Protein AF-C1IZ26-F1 (afdb_monomer_lite)

Radius of gyration: 13.91 Å; chains: 1; bounding box: 34×20×29 Å

Organism: NCBI:txid176858

Foldseek 3Di:
DVVVVVVLVVLCVPPDCVPNVVNVVVVVQCCCCVPVVNPDDDDDDPDPVCPCVVVVVVD

Sequence (59 aa):
FLMGAAYIDQHFFTAPYEENIPVLLGLLSVWNVSFLGHPARAILPYSQALEKFAPHIQQ

Secondary structure (DSSP, 8-state):
-HHHHHHHHHHHHHS-TTT-HHHHHHHHHHIIIIIS---------SSGGGTTHHHHHH-

Structure (mmCIF, N/CA/C/O backbone):
data_AF-C1IZ26-F1
#
_entry.id   AF-C1IZ26-F1
#
loop_
_atom_site.group_PDB
_atom_site.id
_atom_site.type_symbol
_atom_site.label_atom_id
_atom_site.label_alt_id
_atom_site.label_comp_id
_atom_site.label_asym_id
_atom_site.label_entity_id
_atom_site.label_seq_id
_atom_site.pdbx_PDB_ins_code
_atom_site.Cartn_x
_atom_site.Cartn_y
_atom_site.Cartn_z
_atom_site.occupancy
_atom_site.B_iso_or_equiv
_atom_site.auth_seq_id
_atom_site.auth_comp_id
_atom_site.auth_asym_id
_atom_site.auth_atom_id
_atom_site.pdbx_PDB_model_num
ATOM 1 N N . PHE A 1 1 ? 15.566 1.813 -6.913 1.00 78.00 1 PHE A N 1
ATOM 2 C CA . PHE A 1 1 ? 14.403 2.426 -6.239 1.00 78.00 1 PHE A CA 1
ATOM 3 C C . PHE A 1 1 ? 13.557 3.238 -7.219 1.00 78.00 1 PHE A C 1
ATOM 5 O O . PHE A 1 1 ? 12.476 2.777 -7.545 1.00 78.00 1 PHE A O 1
ATOM 12 N N . LEU A 1 2 ? 14.060 4.347 -7.782 1.00 89.75 2 LEU A N 1
ATOM 13 C CA . LEU A 1 2 ? 13.285 5.232 -8.677 1.00 89.75 2 LEU A CA 1
ATOM 14 C C . LEU A 1 2 ? 12.713 4.551 -9.933 1.00 89.75 2 LEU A C 1
ATOM 16 O O . LEU A 1 2 ? 11.552 4.758 -10.246 1.00 89.75 2 LEU A O 1
ATOM 20 N N . MET A 1 3 ? 13.477 3.684 -10.608 1.00 91.69 3 MET A N 1
ATOM 21 C CA . MET A 1 3 ? 12.937 2.906 -11.738 1.00 91.69 3 MET A CA 1
ATOM 22 C C . MET A 1 3 ? 11.799 1.960 -11.326 1.00 91.69 3 MET A C 1
ATOM 24 O O . MET A 1 3 ? 10.876 1.743 -12.098 1.00 91.69 3 MET A O 1
ATOM 28 N N . GLY A 1 4 ? 11.845 1.419 -10.104 1.00 89.06 4 GLY A N 1
ATOM 29 C CA . GLY A 1 4 ? 10.766 0.581 -9.578 1.00 89.06 4 GLY A CA 1
ATOM 30 C C . GLY A 1 4 ? 9.507 1.395 -9.277 1.00 89.06 4 GLY A C 1
ATOM 31 O O . GLY A 1 4 ? 8.413 0.947 -9.593 1.00 89.06 4 GLY A O 1
ATOM 32 N N . ALA A 1 5 ? 9.668 2.606 -8.734 1.00 89.56 5 ALA A N 1
ATOM 33 C CA . ALA A 1 5 ? 8.558 3.540 -8.551 1.00 89.56 5 ALA A CA 1
ATOM 34 C C . ALA A 1 5 ? 7.937 3.931 -9.903 1.00 89.56 5 ALA A C 1
ATOM 36 O O . ALA A 1 5 ? 6.741 3.754 -10.088 1.00 89.56 5 ALA A O 1
ATOM 37 N N . ALA A 1 6 ? 8.763 4.310 -10.884 1.00 91.62 6 ALA A N 1
ATOM 38 C CA . ALA A 1 6 ? 8.298 4.665 -12.225 1.00 91.62 6 ALA A CA 1
ATOM 39 C C . ALA A 1 6 ? 7.557 3.514 -12.935 1.00 91.62 6 ALA A C 1
ATOM 41 O O . ALA A 1 6 ? 6.603 3.756 -13.668 1.00 91.62 6 ALA A O 1
ATOM 42 N N . TYR A 1 7 ? 7.963 2.260 -12.705 1.00 93.31 7 TYR A N 1
ATOM 43 C CA . TYR A 1 7 ? 7.251 1.094 -13.231 1.00 93.31 7 TYR A CA 1
ATOM 44 C C . TYR A 1 7 ? 5.843 0.958 -12.633 1.00 9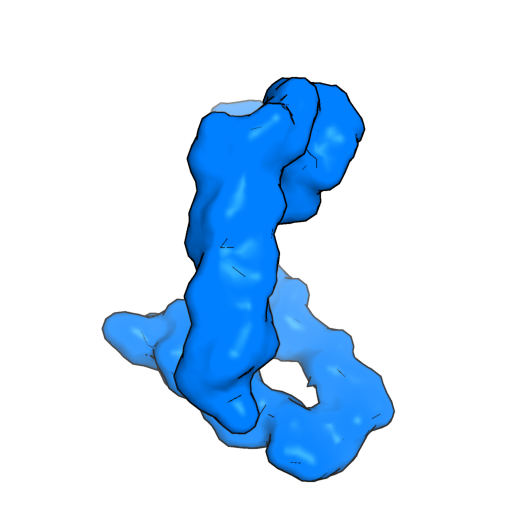3.31 7 TYR A C 1
ATOM 46 O O . TYR A 1 7 ? 4.886 0.706 -13.362 1.00 93.31 7 TYR A O 1
ATOM 54 N N . ILE A 1 8 ? 5.702 1.155 -11.317 1.00 90.25 8 ILE A N 1
ATOM 55 C CA . ILE A 1 8 ? 4.394 1.138 -10.645 1.00 90.25 8 ILE A CA 1
ATOM 56 C C . ILE A 1 8 ? 3.532 2.324 -11.087 1.00 90.25 8 ILE A C 1
ATOM 58 O O . ILE A 1 8 ? 2.336 2.141 -11.307 1.00 90.25 8 ILE A O 1
ATOM 62 N N . ASP A 1 9 ? 4.128 3.501 -11.286 1.00 92.06 9 ASP A N 1
ATOM 63 C CA . ASP A 1 9 ? 3.422 4.671 -11.814 1.00 92.06 9 ASP A CA 1
ATOM 64 C C . ASP A 1 9 ? 2.887 4.388 -13.222 1.00 92.06 9 ASP A C 1
ATOM 66 O O . ASP A 1 9 ? 1.712 4.613 -13.502 1.00 92.06 9 ASP A O 1
ATOM 70 N N . GLN A 1 10 ? 3.713 3.823 -14.106 1.00 92.62 10 GLN A N 1
ATOM 71 C CA . GLN A 1 10 ? 3.269 3.445 -15.445 1.00 92.62 10 GLN A CA 1
ATOM 72 C C . GLN A 1 10 ? 2.159 2.390 -15.390 1.00 92.62 10 GLN A C 1
ATOM 74 O O . GLN A 1 10 ? 1.143 2.559 -16.062 1.00 92.62 10 GLN A O 1
ATOM 79 N N . HIS A 1 11 ? 2.304 1.357 -14.550 1.00 92.12 11 HIS A N 1
ATOM 80 C CA . HIS A 1 11 ? 1.262 0.346 -14.330 1.00 92.12 11 HIS A CA 1
ATOM 81 C C . HIS A 1 11 ? -0.060 0.985 -13.906 1.00 92.12 11 HIS A C 1
ATOM 83 O O . HIS A 1 11 ? -1.111 0.634 -14.435 1.00 92.12 11 HIS A O 1
ATOM 89 N N . PHE A 1 12 ? -0.014 1.966 -13.004 1.00 91.62 12 PHE A N 1
ATOM 90 C CA . PHE A 1 12 ? -1.201 2.686 -12.560 1.00 91.62 12 PHE A CA 1
ATOM 91 C C . PHE A 1 12 ? -1.916 3.422 -13.702 1.00 91.62 12 PHE A C 1
ATOM 93 O O . PHE A 1 12 ? -3.146 3.438 -13.726 1.00 91.62 12 PHE A O 1
ATOM 100 N N . PHE A 1 13 ? -1.182 4.003 -14.653 1.00 92.00 13 PHE A N 1
ATOM 101 C CA . PHE A 1 13 ? -1.782 4.730 -15.777 1.00 92.00 13 PHE A CA 1
ATOM 102 C C . PHE A 1 13 ? -2.250 3.830 -16.923 1.00 92.00 13 PHE A C 1
ATOM 104 O O . PHE A 1 13 ? -3.219 4.176 -17.597 1.00 92.00 13 PHE A O 1
ATOM 111 N N . THR A 1 14 ? -1.561 2.717 -17.187 1.00 91.94 14 THR A N 1
ATOM 112 C CA . THR A 1 14 ? -1.789 1.924 -18.406 1.00 91.94 14 THR A CA 1
ATOM 113 C C . THR A 1 14 ? -2.562 0.631 -18.182 1.00 91.94 14 THR A C 1
ATOM 115 O O . THR A 1 14 ? -3.152 0.124 -19.134 1.00 91.94 14 THR A O 1
ATOM 118 N N . ALA A 1 15 ? -2.546 0.062 -16.973 1.00 91.94 15 ALA A N 1
ATOM 119 C CA . ALA A 1 15 ? -3.208 -1.214 -16.713 1.00 91.94 15 ALA A CA 1
ATOM 120 C C . ALA A 1 15 ? -4.741 -1.057 -16.648 1.00 91.94 15 ALA A C 1
ATOM 122 O O . ALA A 1 15 ? -5.229 -0.097 -16.036 1.00 91.94 15 ALA A O 1
ATOM 123 N N . PRO A 1 16 ? -5.512 -2.013 -17.206 1.00 90.75 16 PRO A N 1
ATOM 124 C CA . PRO A 1 16 ? -6.956 -2.090 -16.998 1.00 90.75 16 PRO A CA 1
ATOM 125 C C . PRO A 1 16 ? -7.294 -2.114 -15.506 1.00 90.75 16 PRO A C 1
ATOM 127 O O . PRO A 1 16 ? -6.560 -2.704 -14.715 1.00 90.75 16 PRO A O 1
ATOM 130 N N . TYR A 1 17 ? -8.420 -1.517 -15.106 1.00 87.62 17 TYR A N 1
ATOM 131 C CA . TYR A 1 17 ? -8.786 -1.384 -13.688 1.00 87.62 17 TYR A CA 1
ATOM 132 C C . TYR A 1 17 ? -8.823 -2.715 -12.922 1.00 87.62 17 TYR A C 1
ATOM 134 O O . TYR A 1 17 ? -8.485 -2.748 -11.743 1.00 87.62 17 TYR A O 1
ATOM 142 N N . GLU A 1 18 ? -9.182 -3.804 -13.601 1.00 89.75 18 GLU A N 1
ATOM 143 C CA . GLU A 1 18 ? -9.256 -5.160 -13.041 1.00 89.75 18 GLU A CA 1
ATOM 144 C C . GLU A 1 18 ? -7.878 -5.769 -12.727 1.00 89.75 18 GLU A C 1
ATOM 146 O O . GLU A 1 18 ? -7.778 -6.682 -11.914 1.00 89.75 18 GLU A O 1
ATOM 151 N N . GLU A 1 19 ? -6.808 -5.238 -13.322 1.00 89.81 19 GLU A N 1
ATOM 152 C CA . GLU A 1 19 ? -5.415 -5.664 -13.109 1.00 89.81 19 GLU A CA 1
ATOM 153 C C . GLU A 1 19 ? -4.575 -4.567 -12.425 1.00 89.81 19 GLU A C 1
ATOM 155 O O . GLU A 1 19 ? -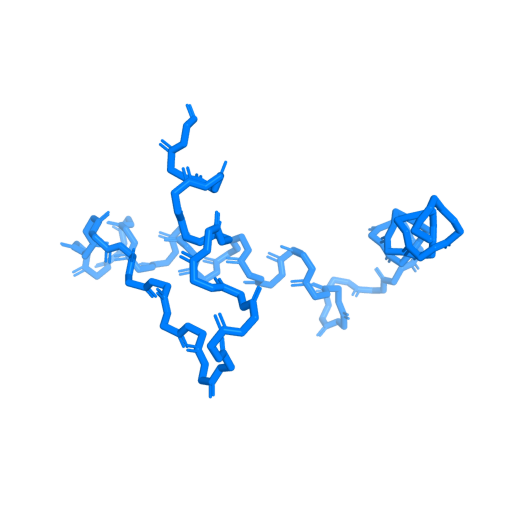3.378 -4.722 -12.146 1.00 89.81 19 GLU A O 1
ATOM 160 N N . ASN A 1 20 ? -5.190 -3.420 -12.137 1.00 92.12 20 ASN A N 1
ATOM 161 C CA . ASN A 1 20 ? -4.511 -2.256 -11.599 1.00 92.12 20 ASN A CA 1
ATOM 162 C C . ASN A 1 20 ? -4.380 -2.374 -10.075 1.00 92.12 20 ASN A C 1
ATOM 164 O O . ASN A 1 20 ? -5.284 -2.031 -9.310 1.00 92.12 20 ASN A O 1
ATOM 168 N N . ILE A 1 21 ? -3.221 -2.874 -9.638 1.00 91.38 21 ILE A N 1
ATOM 169 C CA . ILE A 1 21 ? -2.922 -3.185 -8.235 1.00 91.38 21 ILE A CA 1
ATOM 170 C C . ILE A 1 21 ? -3.198 -1.982 -7.304 1.00 91.38 21 ILE A C 1
ATOM 172 O O . ILE A 1 21 ? -3.931 -2.169 -6.327 1.00 91.38 21 ILE A O 1
ATOM 176 N N . PRO A 1 22 ? -2.698 -0.752 -7.568 1.00 90.25 22 PRO A N 1
ATOM 177 C CA . PRO A 1 22 ? -3.021 0.399 -6.720 1.00 90.25 22 PRO A CA 1
ATOM 178 C C . PRO A 1 22 ? -4.519 0.738 -6.658 1.00 90.25 22 PRO A C 1
ATOM 180 O O . PRO A 1 22 ? -5.023 1.055 -5.579 1.00 90.25 22 PRO A O 1
ATOM 183 N N . VAL A 1 23 ? -5.248 0.643 -7.779 1.00 90.88 23 VAL A N 1
ATOM 184 C CA . VAL A 1 23 ? -6.696 0.931 -7.820 1.00 90.88 23 VAL A CA 1
ATOM 185 C C . VAL A 1 23 ? -7.473 -0.078 -6.982 1.00 90.88 23 VAL A C 1
ATOM 187 O O . VAL A 1 23 ? -8.278 0.317 -6.137 1.00 90.88 23 VAL A O 1
ATOM 190 N N . LEU A 1 24 ? -7.201 -1.372 -7.154 1.00 92.19 24 LEU A N 1
ATOM 191 C CA . LEU A 1 24 ? -7.853 -2.431 -6.384 1.00 92.19 24 LEU A CA 1
ATOM 192 C C . LEU A 1 24 ? -7.583 -2.287 -4.881 1.00 92.19 24 LEU A C 1
ATOM 194 O O . LEU A 1 24 ? -8.508 -2.381 -4.075 1.00 92.19 24 LEU A O 1
ATOM 198 N N . LEU A 1 25 ? -6.340 -1.990 -4.486 1.00 89.50 25 LEU A N 1
ATOM 199 C CA . LEU A 1 25 ? -5.978 -1.746 -3.082 1.00 89.50 25 LEU A CA 1
ATOM 200 C C . LEU A 1 25 ? -6.704 -0.530 -2.481 1.00 89.50 25 LEU A C 1
ATOM 202 O O . LEU A 1 25 ? -7.068 -0.543 -1.295 1.00 89.50 25 LEU A O 1
ATOM 206 N N . GLY A 1 26 ? -6.925 0.513 -3.285 1.00 88.31 26 GLY A N 1
ATOM 207 C CA . GLY A 1 26 ? -7.715 1.686 -2.913 1.00 88.31 26 GLY A CA 1
ATOM 208 C C . GLY A 1 26 ? -9.197 1.354 -2.736 1.00 88.31 26 GLY A C 1
ATOM 209 O O . GLY A 1 26 ? -9.771 1.653 -1.688 1.00 88.31 26 GLY A O 1
ATOM 210 N N . LEU A 1 27 ? -9.799 0.661 -3.706 1.00 89.81 27 LEU A N 1
ATOM 211 C CA . LEU A 1 27 ? -11.202 0.237 -3.651 1.00 89.81 27 LEU A CA 1
ATOM 212 C C . LEU A 1 27 ? -11.474 -0.705 -2.478 1.00 89.81 27 LEU A C 1
ATOM 214 O O . LEU A 1 27 ? -12.464 -0.527 -1.774 1.00 89.81 27 LEU A O 1
ATOM 218 N N . LEU A 1 28 ? -10.565 -1.640 -2.193 1.00 88.12 28 LEU A N 1
ATOM 219 C CA . LEU A 1 28 ? -10.641 -2.481 -0.997 1.00 88.12 28 LEU A CA 1
ATOM 220 C C . LEU A 1 28 ? -10.580 -1.647 0.287 1.00 88.12 28 LEU A C 1
ATOM 222 O O . LEU A 1 28 ? -11.250 -1.986 1.261 1.00 88.12 28 LEU A O 1
ATOM 226 N N . SER A 1 29 ? -9.812 -0.551 0.314 1.00 86.12 29 SER A N 1
ATOM 227 C CA . SER A 1 29 ? -9.829 0.385 1.448 1.00 86.12 29 SER A CA 1
ATOM 228 C C . SER A 1 29 ? -11.206 0.988 1.648 1.00 86.12 29 SER A C 1
ATOM 230 O O . SER A 1 29 ? -11.742 0.948 2.750 1.00 86.12 29 SER A O 1
ATOM 232 N N . VAL A 1 30 ? -11.772 1.538 0.575 1.00 87.38 30 VAL A N 1
ATOM 233 C CA . VAL A 1 30 ? -13.075 2.201 0.607 1.00 87.38 30 VAL A CA 1
ATOM 234 C C . VAL A 1 30 ? -14.161 1.200 0.981 1.00 87.38 30 VAL A C 1
ATOM 236 O O . VAL A 1 30 ? -15.002 1.502 1.816 1.00 87.38 30 VAL A O 1
ATOM 239 N N . TRP A 1 31 ? -14.102 -0.024 0.456 1.00 87.88 31 TRP A N 1
ATOM 240 C CA . TRP A 1 31 ? -15.033 -1.087 0.819 1.00 87.88 31 TRP A CA 1
ATOM 241 C C . TRP A 1 31 ? -14.994 -1.406 2.320 1.00 87.88 31 TRP A C 1
ATOM 243 O O . TRP A 1 31 ? -16.021 -1.382 3.000 1.00 87.88 31 TRP A O 1
ATOM 253 N N . ASN A 1 32 ? -13.795 -1.642 2.860 1.00 85.69 32 ASN A N 1
ATOM 254 C CA . ASN A 1 32 ? -13.622 -1.978 4.273 1.00 85.69 32 ASN A CA 1
ATOM 255 C C . ASN A 1 32 ? -14.034 -0.834 5.211 1.00 85.69 32 ASN A C 1
ATOM 257 O O . ASN A 1 32 ? -14.662 -1.083 6.238 1.00 85.69 32 ASN A O 1
ATOM 261 N N . VAL A 1 33 ? -13.730 0.415 4.854 1.00 87.94 33 VAL A N 1
ATOM 262 C CA . VAL A 1 33 ? -14.042 1.577 5.698 1.00 87.94 33 VAL A CA 1
ATOM 263 C C . VAL A 1 33 ? -15.510 1.984 5.570 1.00 87.94 33 VAL A C 1
ATOM 265 O O . VAL A 1 33 ? -16.187 2.149 6.581 1.00 87.94 33 VAL A O 1
ATOM 268 N N . SER A 1 34 ? -16.015 2.147 4.346 1.00 85.00 34 SER A N 1
ATOM 269 C CA . SER A 1 34 ? -17.337 2.731 4.087 1.00 85.00 34 SER A CA 1
ATOM 270 C C . SER A 1 34 ? -18.487 1.733 4.203 1.00 85.00 34 SER A C 1
ATOM 272 O O . SER A 1 34 ? -19.580 2.142 4.580 1.00 85.00 34 SER A O 1
ATOM 274 N N . PHE A 1 35 ? -18.267 0.449 3.896 1.00 85.38 35 PHE A N 1
ATOM 275 C CA . PHE A 1 35 ? -19.340 -0.558 3.895 1.00 85.38 35 PHE A CA 1
ATOM 276 C C . PHE A 1 35 ? -19.251 -1.520 5.078 1.00 85.38 35 PHE A C 1
ATOM 278 O O . PHE A 1 35 ? -20.273 -1.843 5.675 1.00 85.38 35 PHE A O 1
ATOM 285 N N . LEU A 1 36 ? -18.043 -1.965 5.437 1.00 82.31 36 LEU A N 1
ATOM 286 C CA . LEU A 1 36 ? -17.838 -2.892 6.559 1.00 82.31 36 LEU A CA 1
ATOM 287 C C . LEU A 1 36 ? -17.595 -2.180 7.898 1.00 82.31 36 LEU A C 1
ATOM 289 O O . LEU A 1 36 ? -17.620 -2.823 8.944 1.00 82.31 36 LEU A O 1
ATOM 293 N N . GLY A 1 37 ? -17.378 -0.860 7.887 1.00 82.38 37 GLY A N 1
ATOM 294 C CA . GLY A 1 37 ? -17.170 -0.081 9.109 1.00 82.38 37 GLY A CA 1
ATOM 295 C C . GLY A 1 3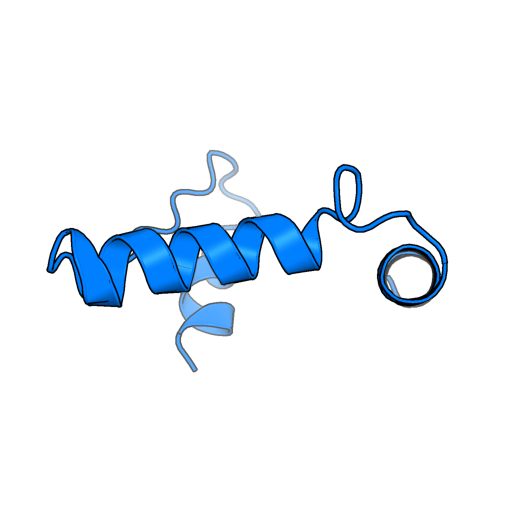7 ? -15.875 -0.435 9.844 1.00 82.38 37 GLY A C 1
ATOM 296 O O . GLY A 1 37 ? -15.799 -0.280 11.061 1.00 82.38 37 GLY A O 1
ATOM 297 N N . HIS A 1 38 ? -14.856 -0.921 9.130 1.00 83.44 38 HIS A N 1
ATOM 298 C CA . HIS A 1 38 ? -13.528 -1.207 9.668 1.00 83.44 38 HIS A CA 1
ATOM 299 C C . HIS A 1 38 ? -12.568 -0.052 9.337 1.00 83.44 38 HIS A C 1
ATOM 301 O O . HIS A 1 38 ? -11.935 -0.064 8.280 1.00 83.44 38 HIS A O 1
ATOM 307 N N . PRO A 1 39 ? -12.430 0.960 10.217 1.00 75.19 39 PRO A N 1
ATOM 308 C CA . PRO A 1 39 ? -11.575 2.121 9.959 1.00 75.19 39 PRO A CA 1
ATOM 309 C C . PRO A 1 39 ? -10.077 1.808 10.086 1.00 75.19 39 PRO A C 1
ATOM 311 O O . PRO A 1 39 ? -9.245 2.569 9.600 1.00 75.19 39 PRO A O 1
ATOM 314 N N . ALA A 1 40 ? -9.720 0.710 10.756 1.00 75.44 40 ALA A N 1
ATOM 315 C CA . ALA A 1 40 ? -8.335 0.343 11.010 1.00 75.44 40 ALA A CA 1
ATOM 316 C C . ALA A 1 40 ? -7.798 -0.590 9.917 1.00 75.44 40 ALA A C 1
ATOM 318 O O . ALA A 1 40 ? -8.368 -1.646 9.644 1.00 75.44 40 ALA A O 1
ATOM 319 N N . ARG A 1 41 ? -6.651 -0.225 9.339 1.00 76.69 41 ARG A N 1
ATOM 320 C CA . ARG A 1 41 ? -5.886 -1.060 8.409 1.00 76.69 41 ARG A CA 1
ATOM 321 C C . ARG A 1 41 ? -4.584 -1.491 9.080 1.00 76.69 41 ARG A C 1
ATOM 323 O O . ARG A 1 41 ? -3.736 -0.653 9.365 1.00 76.69 41 ARG A O 1
ATOM 330 N N . ALA A 1 42 ? -4.417 -2.791 9.310 1.00 78.56 42 ALA A N 1
ATOM 331 C CA . ALA A 1 42 ? -3.162 -3.346 9.810 1.00 78.56 42 ALA A CA 1
ATOM 332 C C . ALA A 1 42 ? -2.199 -3.626 8.645 1.00 78.56 42 ALA A C 1
ATOM 334 O O . ALA A 1 42 ? -2.560 -4.307 7.687 1.00 78.56 42 ALA A O 1
ATOM 335 N N . ILE A 1 43 ? -0.969 -3.115 8.736 1.00 77.62 43 ILE A N 1
ATOM 336 C CA . ILE A 1 43 ? 0.117 -3.398 7.789 1.00 77.62 43 ILE A CA 1
ATOM 337 C C . ILE A 1 43 ? 1.113 -4.306 8.510 1.00 77.62 43 ILE A C 1
ATOM 339 O O . ILE A 1 43 ? 1.790 -3.867 9.435 1.00 77.62 43 ILE A O 1
ATOM 343 N N . LEU A 1 44 ? 1.179 -5.576 8.106 1.00 81.50 44 LEU A N 1
ATOM 344 C CA . LEU A 1 44 ? 1.995 -6.607 8.757 1.00 81.50 44 LEU A CA 1
ATOM 345 C C . LEU A 1 44 ? 3.070 -7.122 7.786 1.00 81.50 44 LEU A C 1
ATOM 347 O O . LEU A 1 44 ? 2.841 -8.109 7.081 1.00 81.50 44 LEU A O 1
ATOM 351 N N . PRO A 1 45 ? 4.232 -6.454 7.687 1.00 80.69 45 PRO A 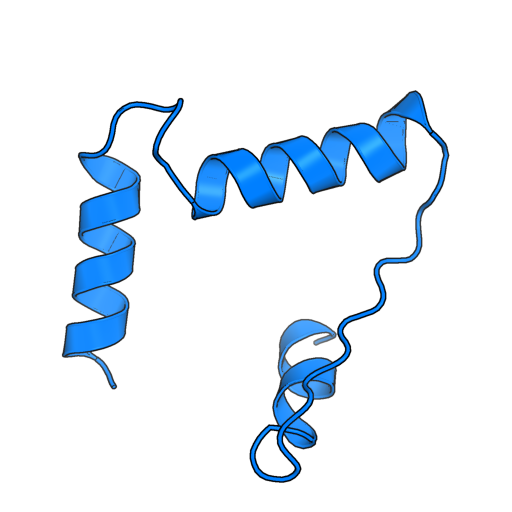N 1
ATOM 352 C CA . PRO A 1 45 ? 5.322 -6.949 6.864 1.00 80.69 45 PRO A CA 1
ATOM 353 C C . PRO A 1 45 ? 5.982 -8.160 7.539 1.00 80.69 45 PRO A C 1
ATOM 355 O O . PRO A 1 45 ? 6.469 -8.071 8.660 1.00 80.69 45 PRO A O 1
ATOM 358 N N . TYR A 1 46 ? 6.067 -9.287 6.832 1.00 83.00 46 TYR A N 1
ATOM 359 C CA . TYR A 1 46 ? 6.701 -10.522 7.328 1.00 83.00 46 TYR A CA 1
ATOM 360 C C . TYR A 1 46 ? 8.240 -10.508 7.241 1.00 83.00 46 TYR A C 1
ATOM 362 O O . TYR A 1 46 ? 8.890 -11.522 7.480 1.00 83.00 46 TYR A O 1
A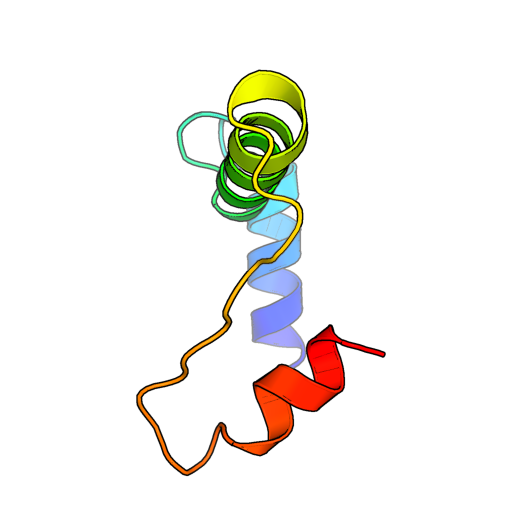TOM 370 N N . SER A 1 47 ? 8.838 -9.369 6.880 1.00 84.19 47 SER A N 1
ATOM 371 C CA . SER A 1 47 ? 10.287 -9.187 6.787 1.00 84.19 47 SER A CA 1
ATOM 372 C C . SER A 1 47 ? 10.747 -8.142 7.793 1.00 84.19 47 SER A C 1
ATOM 374 O O . SER A 1 47 ? 10.273 -7.007 7.770 1.00 84.19 47 SER A O 1
ATOM 376 N N . GLN A 1 48 ? 11.720 -8.502 8.632 1.00 73.38 48 GLN A N 1
ATOM 377 C CA . GLN A 1 48 ? 12.274 -7.610 9.655 1.00 73.38 48 GLN A CA 1
ATOM 378 C C . GLN A 1 48 ? 12.938 -6.358 9.055 1.00 73.38 48 GLN A C 1
ATOM 380 O O . GLN A 1 48 ? 12.923 -5.293 9.661 1.00 73.38 48 GLN A O 1
ATOM 385 N N . ALA A 1 49 ? 13.436 -6.434 7.816 1.00 79.50 49 ALA A N 1
ATOM 386 C CA . ALA A 1 49 ? 13.975 -5.271 7.106 1.00 79.50 49 ALA A CA 1
ATOM 387 C C . ALA A 1 49 ? 12.913 -4.191 6.798 1.00 79.50 49 ALA A C 1
ATOM 389 O O . ALA A 1 49 ? 13.263 -3.043 6.534 1.00 79.50 49 ALA A O 1
ATOM 390 N N . LEU A 1 50 ? 11.622 -4.544 6.835 1.00 77.56 50 LEU A N 1
ATOM 391 C CA . LEU A 1 50 ? 10.490 -3.658 6.549 1.00 77.56 50 LEU A CA 1
ATOM 392 C C . LEU A 1 50 ? 9.782 -3.160 7.817 1.00 77.56 50 LEU A C 1
ATOM 394 O O . LEU A 1 50 ? 8.703 -2.583 7.727 1.00 77.56 50 LEU A O 1
ATOM 398 N N . GLU A 1 51 ? 10.378 -3.318 8.998 1.00 75.88 51 GLU A N 1
ATOM 399 C CA . GLU A 1 51 ? 9.783 -2.871 10.266 1.00 75.88 51 GLU A CA 1
ATOM 400 C C . GLU A 1 51 ? 9.431 -1.369 10.261 1.00 75.88 51 GLU A C 1
ATOM 402 O O . GLU A 1 51 ? 8.385 -0.962 10.760 1.00 75.88 51 GLU A O 1
ATOM 407 N N . LYS A 1 52 ? 10.251 -0.538 9.601 1.00 78.38 52 LYS A N 1
ATOM 408 C CA . LYS A 1 52 ? 10.012 0.911 9.457 1.00 78.38 52 LYS A CA 1
ATOM 409 C C . LYS A 1 52 ? 9.047 1.286 8.328 1.00 78.38 52 LYS A C 1
ATOM 411 O O . LYS A 1 52 ? 8.717 2.460 8.180 1.00 78.38 52 LYS A O 1
ATOM 416 N N . PHE A 1 53 ? 8.574 0.314 7.551 1.00 75.25 53 PHE A N 1
ATOM 417 C CA . PHE A 1 53 ? 7.639 0.561 6.457 1.00 75.25 53 PHE A CA 1
ATOM 418 C C . PHE A 1 53 ? 6.248 0.938 6.974 1.00 75.25 53 PHE A C 1
ATOM 420 O O . PHE A 1 53 ? 5.671 1.915 6.510 1.00 75.25 53 PHE A O 1
ATOM 427 N N . ALA A 1 54 ? 5.735 0.222 7.978 1.00 70.56 54 ALA A N 1
ATOM 428 C CA . ALA A 1 54 ? 4.448 0.545 8.594 1.00 70.56 54 ALA A CA 1
ATOM 429 C C . ALA A 1 54 ? 4.402 1.984 9.166 1.00 70.56 54 ALA A C 1
ATOM 431 O O . ALA A 1 54 ? 3.486 2.719 8.798 1.00 70.56 54 ALA A O 1
ATOM 432 N N . PRO A 1 55 ? 5.400 2.445 9.955 1.00 70.81 55 PRO A N 1
ATOM 433 C CA . PRO A 1 55 ? 5.477 3.838 10.402 1.00 70.81 55 PRO A CA 1
ATOM 434 C C . PRO A 1 55 ? 5.534 4.865 9.267 1.00 70.81 55 PRO A C 1
ATOM 436 O O . PRO A 1 55 ? 4.940 5.929 9.386 1.00 70.81 55 PRO A O 1
ATOM 439 N N . HIS A 1 56 ? 6.231 4.559 8.168 1.00 76.81 56 HIS A N 1
ATOM 440 C CA . HIS A 1 56 ? 6.345 5.471 7.028 1.00 76.81 56 HIS A CA 1
ATOM 441 C C . HIS A 1 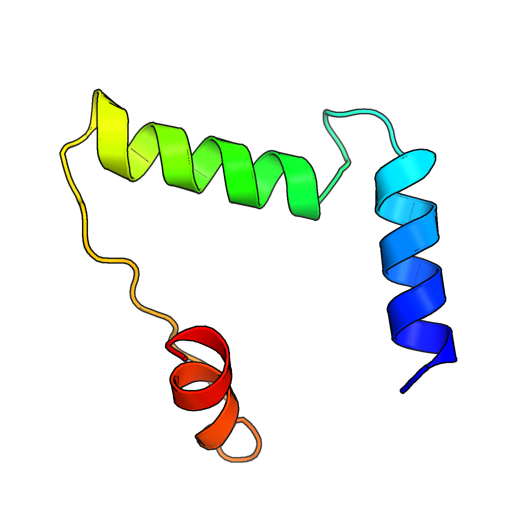56 ? 5.010 5.679 6.297 1.00 76.81 56 HIS A C 1
ATOM 443 O O . HIS A 1 56 ? 4.754 6.770 5.807 1.00 76.81 56 HIS A O 1
ATOM 449 N N . ILE A 1 57 ? 4.153 4.655 6.247 1.00 74.19 57 ILE A N 1
ATOM 450 C CA . ILE A 1 57 ? 2.815 4.740 5.637 1.00 74.19 57 ILE A CA 1
ATOM 451 C C . ILE A 1 57 ? 1.790 5.410 6.569 1.00 74.19 57 ILE A C 1
ATOM 453 O O . ILE A 1 57 ? 0.760 5.888 6.105 1.00 74.19 57 ILE A O 1
ATOM 457 N N . GLN A 1 58 ? 2.046 5.423 7.879 1.00 72.06 58 GLN A N 1
ATOM 458 C CA . GLN A 1 58 ? 1.158 6.033 8.870 1.00 72.06 58 GLN A CA 1
ATOM 459 C C . GLN A 1 58 ? 1.350 7.557 9.010 1.00 72.06 58 GLN A C 1
ATOM 461 O O . GLN A 1 58 ? 0.478 8.209 9.587 1.00 72.06 58 GLN A O 1
ATOM 466 N N . GLN A 1 59 ? 2.474 8.109 8.530 1.00 58.44 59 GLN A N 1
ATOM 467 C CA . GLN A 1 59 ? 2.735 9.558 8.513 1.00 58.44 59 GLN A CA 1
ATOM 468 C C . GLN A 1 59 ? 1.851 10.296 7.509 1.00 58.44 59 GLN A C 1
ATOM 470 O O . GLN A 1 59 ? 1.411 11.408 7.875 1.00 58.44 59 GLN A O 1
#

InterPro domains:
  IPR001672 Phosphoglucose isomerase (PGI) [PF00342] (1-59)
  IPR001672 Phosphoglucose isomerase (PGI) [PS51463] (1-59)
  IPR001672 Phosphoglucose isomerase (PGI) [PTHR11469] (1-59)
  IPR046348 SIS domain superfamily [SSF53697] (1-59)

pLDDT: mean 84.36, std 7.49, range [58.44, 93.31]